Protein AF-A0A9D5AHK4-F1 (afdb_monomer_lite)

Structure (mmCIF, N/CA/C/O backbone):
data_AF-A0A9D5AHK4-F1
#
_entry.id   AF-A0A9D5AHK4-F1
#
loop_
_atom_site.group_PDB
_atom_site.id
_atom_site.type_symbol
_atom_site.label_atom_id
_atom_site.label_alt_id
_atom_site.label_comp_id
_atom_site.label_asym_id
_atom_site.label_entity_id
_atom_site.label_seq_id
_atom_site.pdbx_PDB_ins_code
_atom_site.Cartn_x
_atom_site.Cartn_y
_atom_site.Cartn_z
_atom_site.occupancy
_atom_site.B_iso_or_equiv
_atom_site.auth_seq_id
_atom_site.auth_comp_id
_atom_site.auth_asym_id
_atom_site.auth_atom_id
_atom_site.pdbx_PDB_model_num
ATOM 1 N N . GLY A 1 1 ? -2.477 -3.017 -0.664 1.00 80.19 1 GLY A N 1
ATOM 2 C CA . GLY A 1 1 ? -2.316 -1.570 -0.852 1.00 80.19 1 GLY A CA 1
ATOM 3 C C . GLY A 1 1 ? -3.645 -0.991 -1.276 1.00 80.19 1 GLY A C 1
ATOM 4 O O . GLY A 1 1 ? -4.283 -1.568 -2.144 1.00 80.19 1 GLY A O 1
ATOM 5 N N . VAL A 1 2 ? -4.085 0.101 -0.659 1.00 90.06 2 VAL A N 1
ATOM 6 C CA . VAL A 1 2 ? -5.355 0.770 -0.997 1.00 90.06 2 VAL A CA 1
ATOM 7 C C . VAL A 1 2 ? -5.086 2.260 -1.175 1.00 90.06 2 VAL A C 1
ATOM 9 O O . VAL A 1 2 ? -4.463 2.866 -0.310 1.00 90.06 2 VAL A O 1
ATOM 12 N N . ALA A 1 3 ? -5.505 2.840 -2.300 1.00 91.06 3 ALA A N 1
ATOM 13 C CA . ALA A 1 3 ? -5.308 4.263 -2.615 1.00 91.06 3 ALA A CA 1
ATOM 14 C C . ALA A 1 3 ? -6.589 4.973 -3.096 1.00 91.06 3 ALA A C 1
ATOM 16 O O . ALA A 1 3 ? -6.624 6.200 -3.155 1.00 91.06 3 ALA A O 1
ATOM 17 N N . ASP A 1 4 ? -7.623 4.204 -3.435 1.00 94.75 4 ASP A N 1
ATOM 18 C CA . ASP A 1 4 ? -8.949 4.655 -3.843 1.00 94.75 4 ASP A CA 1
ATOM 19 C C . ASP A 1 4 ? -9.981 3.555 -3.527 1.00 94.75 4 ASP A C 1
ATOM 21 O O . ASP A 1 4 ? -9.634 2.507 -2.968 1.00 94.75 4 ASP A O 1
ATOM 25 N N . ASP A 1 5 ? -11.242 3.802 -3.873 1.00 97.00 5 ASP A N 1
ATOM 26 C CA . ASP A 1 5 ? -12.398 2.966 -3.563 1.00 97.00 5 ASP A CA 1
ATOM 27 C C . ASP A 1 5 ? -12.838 2.009 -4.688 1.00 97.00 5 ASP A C 1
ATOM 29 O O . ASP A 1 5 ? -13.887 1.371 -4.586 1.00 97.00 5 ASP A O 1
ATOM 33 N N . ASN A 1 6 ? -12.038 1.860 -5.749 1.00 97.19 6 ASN A N 1
ATOM 34 C CA . ASN A 1 6 ? -12.394 1.061 -6.931 1.00 97.19 6 ASN A CA 1
ATOM 35 C C . ASN A 1 6 ? -11.738 -0.328 -6.943 1.00 97.19 6 ASN A C 1
ATOM 37 O O . ASN A 1 6 ? -12.159 -1.215 -7.687 1.00 97.19 6 ASN A O 1
ATOM 41 N N . GLY A 1 7 ? -10.677 -0.521 -6.156 1.00 96.75 7 GLY A N 1
ATOM 42 C CA . GLY A 1 7 ? -9.887 -1.752 -6.143 1.00 96.75 7 GLY A CA 1
ATOM 43 C C . GLY A 1 7 ? -10.414 -2.848 -5.210 1.00 96.75 7 GLY A C 1
ATOM 44 O O . GLY A 1 7 ? -11.163 -2.602 -4.265 1.00 96.75 7 GLY A O 1
ATOM 45 N N . TYR A 1 8 ? -9.925 -4.077 -5.408 1.00 98.12 8 TYR A N 1
ATOM 46 C CA . TYR A 1 8 ? -10.258 -5.219 -4.543 1.00 98.12 8 TYR A CA 1
ATOM 47 C C . TYR A 1 8 ? -9.893 -4.995 -3.073 1.00 98.12 8 TYR A C 1
ATOM 49 O O . TYR A 1 8 ? -10.635 -5.422 -2.194 1.00 98.12 8 TYR A O 1
ATOM 57 N N . GLY A 1 9 ? -8.793 -4.292 -2.792 1.00 98.31 9 GLY A N 1
ATOM 58 C CA . GLY A 1 9 ? -8.397 -3.977 -1.420 1.00 98.31 9 GLY A CA 1
ATOM 59 C C . GLY A 1 9 ? -9.466 -3.188 -0.657 1.00 98.31 9 GLY A C 1
ATOM 60 O O . GLY A 1 9 ? -9.693 -3.467 0.517 1.00 98.31 9 GLY A O 1
ATOM 61 N N . TRP A 1 10 ? -10.185 -2.280 -1.328 1.00 98.44 10 TRP A N 1
ATOM 62 C CA . TRP A 1 10 ? -11.313 -1.558 -0.736 1.00 98.44 10 TRP A CA 1
ATOM 63 C C . 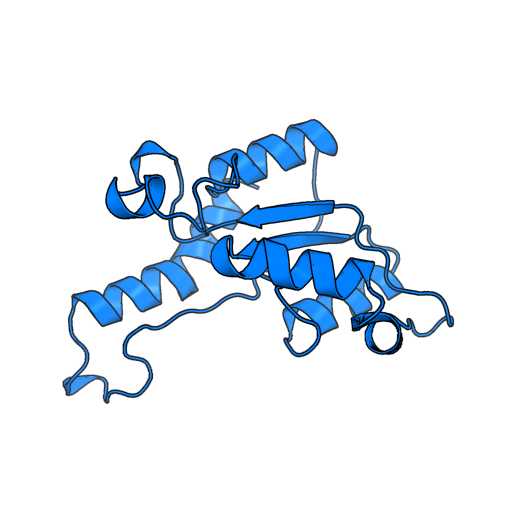TRP A 1 10 ? -12.504 -2.486 -0.467 1.00 98.44 10 TRP A C 1
ATOM 65 O O . TRP A 1 10 ? -13.057 -2.496 0.632 1.00 98.44 10 TRP A O 1
ATOM 75 N N . ALA A 1 11 ? -12.867 -3.328 -1.438 1.00 98.44 11 ALA A N 1
ATOM 76 C CA . ALA A 1 11 ? -13.955 -4.295 -1.283 1.00 98.44 11 ALA A CA 1
ATOM 77 C C . ALA A 1 11 ? -13.701 -5.300 -0.139 1.00 98.44 11 ALA A C 1
ATOM 79 O O . ALA A 1 11 ? -14.616 -5.625 0.624 1.00 98.44 11 ALA A O 1
ATOM 80 N N . ILE A 1 12 ? -12.454 -5.761 0.014 1.00 98.69 12 ILE A N 1
ATOM 81 C CA . ILE A 1 12 ? -12.039 -6.632 1.121 1.00 98.69 12 ILE A CA 1
ATOM 82 C C . ILE A 1 12 ? -12.133 -5.878 2.450 1.00 98.69 12 ILE A C 1
ATOM 84 O O . ILE A 1 12 ? -12.736 -6.400 3.384 1.00 98.69 12 ILE A O 1
ATOM 88 N N . ALA A 1 13 ? -11.621 -4.643 2.527 1.00 98.56 13 ALA A N 1
ATOM 89 C CA . ALA A 1 13 ? -11.703 -3.818 3.735 1.00 98.56 13 ALA A CA 1
ATOM 90 C C . ALA A 1 13 ? -13.154 -3.624 4.203 1.00 98.56 13 ALA A C 1
ATOM 92 O O . ALA A 1 13 ? -13.451 -3.828 5.377 1.00 98.56 13 ALA A O 1
ATOM 93 N N . LYS A 1 14 ? -14.084 -3.337 3.281 1.00 98.38 14 LYS A N 1
ATOM 94 C CA . LYS A 1 14 ? -15.521 -3.268 3.598 1.00 98.38 14 LYS A CA 1
ATOM 95 C C . LYS A 1 14 ? -16.072 -4.576 4.152 1.00 98.38 14 LYS A C 1
ATOM 97 O O . LYS A 1 14 ? -16.858 -4.556 5.091 1.00 98.38 14 LYS A O 1
ATOM 102 N N . SER A 1 15 ? -15.693 -5.702 3.552 1.00 98.62 15 SER A N 1
ATOM 103 C CA . SER A 1 15 ? -16.192 -7.018 3.963 1.00 98.62 15 SER A CA 1
ATOM 104 C C . SER A 1 15 ? -15.686 -7.395 5.357 1.00 98.62 15 SER A C 1
ATOM 106 O O . SER A 1 15 ? -16.452 -7.910 6.165 1.00 98.62 15 SER A O 1
ATOM 108 N N . LEU A 1 16 ? -14.421 -7.089 5.657 1.00 98.75 16 LEU A N 1
ATOM 109 C CA . LEU A 1 16 ? -13.829 -7.294 6.979 1.00 98.75 16 LEU A CA 1
ATOM 110 C C . LEU A 1 16 ? -14.451 -6.363 8.028 1.00 98.75 16 LEU A C 1
ATOM 112 O O . LEU A 1 16 ? -14.819 -6.829 9.102 1.00 98.75 16 LEU A O 1
ATOM 116 N N . ALA A 1 17 ? -14.661 -5.086 7.699 1.00 98.56 17 ALA A N 1
ATOM 117 C CA . ALA A 1 17 ? -15.330 -4.140 8.593 1.00 98.56 17 ALA A CA 1
ATOM 118 C C . ALA A 1 17 ? -16.776 -4.555 8.895 1.00 98.56 17 ALA A C 1
ATOM 120 O O . ALA A 1 17 ? -17.198 -4.538 10.045 1.00 98.56 17 ALA A O 1
ATOM 121 N N . ALA A 1 18 ? -17.521 -5.013 7.883 1.00 98.44 18 ALA A N 1
ATOM 122 C CA . ALA A 1 18 ? -18.868 -5.553 8.070 1.00 98.44 18 ALA A CA 1
ATOM 123 C C . ALA A 1 18 ? -18.888 -6.825 8.941 1.00 98.44 18 ALA A C 1
ATOM 125 O O . ALA A 1 18 ? -19.906 -7.129 9.559 1.00 98.44 18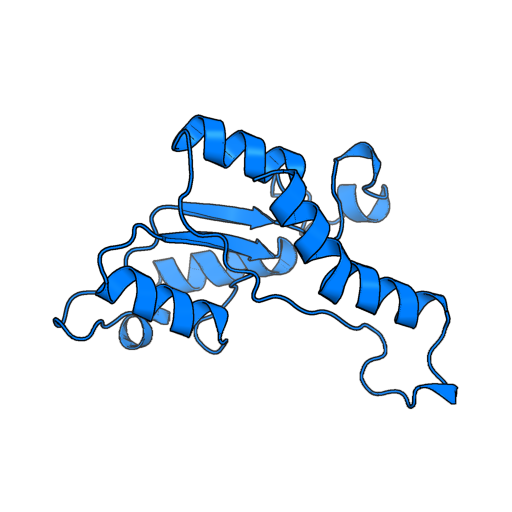 ALA A O 1
ATOM 126 N N . ALA A 1 19 ? -17.774 -7.561 9.005 1.00 98.56 19 ALA A N 1
ATOM 127 C CA . ALA A 1 19 ? -17.581 -8.690 9.913 1.00 98.56 19 ALA A CA 1
ATOM 128 C C . ALA A 1 19 ? -17.071 -8.272 11.311 1.00 98.56 19 ALA A C 1
ATOM 130 O O . ALA A 1 19 ? -16.844 -9.138 12.155 1.00 98.56 19 ALA A O 1
ATOM 131 N N . GLY A 1 20 ? -16.911 -6.970 11.567 1.00 98.19 20 GLY A N 1
ATOM 132 C CA . GLY A 1 20 ? -16.492 -6.410 12.853 1.00 98.19 20 GLY A CA 1
ATOM 133 C C . GLY A 1 20 ? -14.981 -6.249 13.032 1.00 98.19 20 GLY A C 1
ATOM 134 O O . GLY A 1 20 ? -14.541 -6.003 14.151 1.00 98.19 20 GLY A O 1
ATOM 135 N N . ALA A 1 21 ? -14.181 -6.397 11.971 1.00 98.69 21 ALA A N 1
ATOM 136 C CA . ALA A 1 21 ? -12.738 -6.184 12.051 1.00 98.69 21 ALA A CA 1
ATOM 137 C C . ALA A 1 21 ? -12.379 -4.691 12.073 1.00 98.69 21 ALA A C 1
ATOM 139 O O . ALA A 1 21 ? -12.951 -3.887 11.334 1.00 98.69 21 ALA A O 1
ATOM 140 N N . GLU A 1 22 ? -11.366 -4.348 12.865 1.00 98.62 22 GLU A N 1
ATOM 141 C CA . GLU A 1 22 ? -10.705 -3.048 12.810 1.00 98.62 22 GLU A CA 1
ATOM 142 C C . GLU A 1 22 ? -9.819 -2.944 11.554 1.00 98.62 22 GLU A C 1
ATOM 144 O O . GLU A 1 22 ? -9.138 -3.903 11.185 1.00 98.62 22 GLU A O 1
ATOM 149 N N . ILE A 1 23 ? -9.835 -1.792 10.868 1.00 98.62 23 ILE A N 1
ATOM 150 C CA . ILE A 1 23 ? -9.209 -1.643 9.545 1.00 98.62 23 ILE A CA 1
ATOM 151 C C . ILE A 1 23 ? -8.012 -0.690 9.582 1.00 98.62 23 ILE A C 1
ATOM 153 O O . ILE A 1 23 ? -8.155 0.524 9.738 1.00 98.62 23 ILE A O 1
ATOM 157 N N . LEU A 1 24 ? -6.832 -1.250 9.306 1.00 98.69 24 LEU A N 1
ATOM 158 C CA . LEU A 1 24 ? -5.599 -0.520 9.012 1.00 98.69 24 LEU A CA 1
ATOM 159 C C . LEU A 1 24 ? -5.297 -0.612 7.513 1.00 98.69 24 LEU A C 1
ATOM 161 O O . LEU A 1 24 ? -5.359 -1.694 6.927 1.00 98.69 24 LEU A O 1
ATOM 165 N N . LEU A 1 25 ? -4.947 0.507 6.877 1.00 98.38 25 LEU A N 1
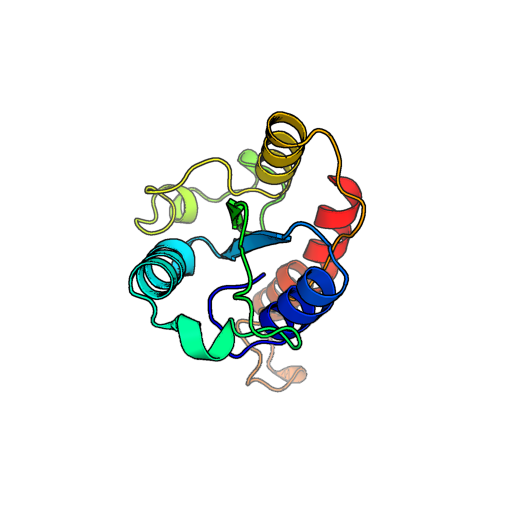ATOM 166 C CA . LEU A 1 25 ? -4.611 0.535 5.450 1.00 98.38 25 LEU A CA 1
ATOM 167 C C . LEU A 1 25 ? -3.146 0.899 5.223 1.00 98.38 25 LEU A C 1
ATOM 169 O O . LEU A 1 25 ? -2.669 1.907 5.728 1.00 98.38 25 LEU A O 1
ATOM 173 N N . GLY A 1 26 ? -2.457 0.127 4.382 1.00 98.38 26 GLY A N 1
ATOM 174 C CA . GLY A 1 26 ? -1.201 0.546 3.755 1.00 98.38 26 GLY A CA 1
ATOM 175 C C . GLY A 1 26 ? -1.473 1.208 2.402 1.00 98.38 26 GLY A C 1
ATOM 176 O O . GLY A 1 26 ? -1.993 0.555 1.485 1.00 98.38 26 GLY A O 1
ATOM 177 N N . THR A 1 27 ? -1.108 2.480 2.255 1.00 98.44 27 THR A N 1
ATOM 178 C CA . THR A 1 27 ? -1.316 3.271 1.032 1.00 98.44 27 THR A CA 1
ATOM 179 C C . THR A 1 27 ? 0.015 3.635 0.390 1.00 98.44 27 THR A C 1
ATOM 181 O O . THR A 1 27 ? 0.929 4.112 1.059 1.00 98.44 27 THR A O 1
ATOM 184 N N . TRP A 1 28 ? 0.115 3.448 -0.931 1.00 98.06 28 TRP A N 1
ATOM 185 C CA . TRP A 1 28 ? 1.331 3.776 -1.672 1.00 98.06 28 TRP A CA 1
ATOM 186 C C . TRP A 1 28 ? 1.702 5.251 -1.512 1.00 98.06 28 TRP A C 1
ATOM 188 O O . TRP A 1 28 ? 0.859 6.116 -1.756 1.00 98.06 28 TRP A O 1
ATOM 198 N N . VAL A 1 29 ? 2.949 5.542 -1.129 1.00 97.44 29 VAL A N 1
ATOM 199 C CA . VAL A 1 29 ? 3.395 6.895 -0.737 1.00 97.44 29 VAL A CA 1
ATOM 200 C C . VAL A 1 29 ? 3.025 7.974 -1.776 1.00 97.44 29 VAL A C 1
ATOM 202 O O . VAL A 1 29 ? 2.377 8.957 -1.412 1.00 97.44 29 VAL A O 1
ATOM 205 N N . PRO A 1 30 ? 3.279 7.792 -3.090 1.00 96.25 30 PRO A N 1
ATOM 206 C CA . PRO A 1 30 ? 2.824 8.720 -4.130 1.00 96.25 30 PRO A CA 1
ATOM 207 C C . PRO A 1 30 ? 1.318 8.991 -4.215 1.00 96.25 30 PRO A C 1
ATOM 209 O O . PRO A 1 30 ? 0.935 10.016 -4.782 1.00 96.25 30 PRO A O 1
ATOM 212 N N . ALA A 1 31 ? 0.478 8.093 -3.702 1.00 96.38 31 ALA A N 1
ATOM 213 C CA . ALA A 1 31 ? -0.978 8.203 -3.716 1.00 96.38 31 ALA A CA 1
ATOM 214 C C . ALA A 1 31 ? -1.579 8.579 -2.346 1.00 96.38 31 ALA A C 1
ATOM 216 O O . ALA A 1 31 ? -2.785 8.808 -2.255 1.00 96.38 31 ALA A O 1
ATOM 217 N N . LEU A 1 32 ? -0.762 8.699 -1.295 1.00 96.38 32 LEU A N 1
ATOM 218 C CA . LEU A 1 32 ? -1.225 8.956 0.071 1.00 96.38 32 LEU A CA 1
ATOM 219 C C . LEU A 1 32 ? -2.048 10.245 0.175 1.00 96.38 32 LEU A C 1
ATOM 221 O O . LEU A 1 32 ? -3.223 10.212 0.529 1.00 96.38 32 LEU A O 1
ATOM 225 N N . ASN A 1 33 ? -1.465 11.375 -0.234 1.00 94.69 33 ASN A N 1
ATOM 226 C CA . ASN A 1 33 ? -2.099 12.689 -0.087 1.00 94.69 33 ASN A CA 1
ATOM 227 C C . ASN A 1 33 ? -3.445 12.794 -0.821 1.00 94.69 33 ASN A C 1
ATOM 229 O O . ASN A 1 33 ? -4.371 13.450 -0.341 1.00 94.69 33 ASN A O 1
ATOM 233 N N . ILE A 1 34 ? -3.560 12.185 -2.007 1.00 94.88 34 ILE A N 1
ATOM 234 C CA . ILE A 1 34 ? -4.806 12.214 -2.785 1.00 94.88 34 ILE A CA 1
ATOM 235 C C . ILE A 1 34 ? -5.858 11.284 -2.171 1.00 94.88 34 ILE A C 1
ATOM 237 O O . ILE A 1 34 ? -7.028 11.670 -2.123 1.00 94.88 34 ILE A O 1
ATOM 241 N N . SER A 1 35 ? -5.442 10.123 -1.656 1.00 94.88 35 SER A N 1
ATOM 242 C CA . SER A 1 35 ? -6.300 9.170 -0.947 1.00 94.88 35 SER A CA 1
ATOM 243 C C . SER A 1 35 ? -6.887 9.803 0.319 1.00 94.88 35 SER A C 1
ATOM 245 O O . SER A 1 35 ? -8.104 9.958 0.428 1.00 94.88 35 SER A O 1
ATOM 247 N N . GLU A 1 36 ? -6.036 10.307 1.220 1.00 94.88 36 GLU A N 1
ATOM 248 C CA . GLU A 1 36 ? -6.462 10.930 2.482 1.00 94.88 36 GLU A CA 1
ATOM 249 C C . GLU A 1 36 ? -7.328 12.173 2.257 1.00 94.88 36 GLU A C 1
ATOM 251 O O . GLU A 1 36 ? -8.343 12.374 2.925 1.00 94.88 36 GLU A O 1
ATOM 256 N N . SER A 1 37 ? -6.964 13.014 1.284 1.00 96.19 37 SER A N 1
ATOM 257 C CA . SER A 1 37 ? -7.760 14.190 0.925 1.00 96.19 37 SER A CA 1
ATOM 258 C C . SER A 1 37 ? -9.140 13.803 0.392 1.00 96.19 37 SER A C 1
ATOM 260 O O . SER A 1 37 ? -10.126 14.469 0.705 1.00 96.19 37 SER A O 1
ATOM 262 N N . SER A 1 38 ? -9.231 12.732 -0.400 1.00 96.12 38 SER A N 1
ATOM 263 C CA . SER A 1 38 ? -10.503 12.241 -0.940 1.00 96.12 38 SER A CA 1
ATOM 264 C C . SER A 1 38 ? -11.384 11.650 0.159 1.00 96.12 38 SER A C 1
ATOM 266 O O . SER A 1 38 ? -12.562 12.003 0.223 1.00 96.12 38 SER A O 1
ATOM 268 N N . LEU A 1 39 ? -10.799 10.872 1.075 1.00 94.50 39 LEU A N 1
ATOM 269 C CA . LEU A 1 39 ? -11.484 10.338 2.250 1.00 94.50 39 LEU A CA 1
ATOM 270 C C . LEU A 1 39 ? -12.013 11.463 3.151 1.00 94.50 39 LEU A C 1
ATOM 272 O O . LEU A 1 39 ? -13.205 11.518 3.435 1.00 94.50 39 LEU A O 1
ATOM 276 N N . ARG A 1 40 ? -11.161 12.429 3.524 1.00 95.94 40 ARG A N 1
ATOM 277 C CA . ARG A 1 40 ? -11.541 13.565 4.387 1.00 95.94 40 ARG A CA 1
ATOM 278 C C . ARG A 1 40 ? -12.630 14.445 3.774 1.00 95.94 40 ARG A C 1
ATOM 280 O O . ARG A 1 40 ? -13.415 15.051 4.493 1.00 95.94 40 ARG A O 1
ATOM 287 N N . ARG A 1 41 ? -12.652 14.569 2.446 1.00 96.81 41 ARG A N 1
ATOM 288 C CA . ARG A 1 41 ? -13.657 15.357 1.715 1.00 96.81 41 ARG A CA 1
ATOM 289 C C . ARG A 1 41 ? -14.963 14.597 1.465 1.00 96.81 41 ARG A C 1
ATOM 291 O O . ARG A 1 41 ? -15.808 15.133 0.754 1.00 96.81 41 ARG A O 1
ATOM 298 N N . GLY A 1 42 ? -15.097 13.374 1.976 1.00 96.19 42 GLY A N 1
ATOM 299 C CA . GLY A 1 42 ? -16.293 12.552 1.806 1.00 96.19 42 GLY A CA 1
ATOM 300 C C . GLY A 1 42 ? -16.482 12.006 0.390 1.00 96.19 42 GLY A C 1
ATOM 301 O O . GLY A 1 42 ? -17.564 11.546 0.044 1.00 96.19 42 GLY A O 1
ATOM 302 N N . LYS A 1 43 ? -15.444 12.027 -0.464 1.00 97.19 43 LYS A N 1
ATOM 303 C CA . LYS A 1 43 ? -15.562 11.494 -1.836 1.00 97.19 43 LYS A CA 1
ATOM 304 C C . LYS A 1 43 ? -15.844 9.993 -1.869 1.00 97.19 43 LYS A C 1
ATOM 306 O O . LYS A 1 43 ? -16.341 9.508 -2.875 1.00 97.19 43 LYS A O 1
ATOM 311 N N . PHE A 1 44 ? -15.502 9.292 -0.793 1.00 97.00 44 PHE A N 1
ATOM 312 C CA . PHE A 1 44 ? -15.712 7.857 -0.641 1.00 97.00 44 PHE A CA 1
ATOM 313 C C . PHE A 1 44 ? -16.942 7.534 0.221 1.00 97.00 44 PHE A C 1
ATOM 315 O O . PHE A 1 44 ? -17.165 6.377 0.538 1.00 97.00 44 PHE A O 1
ATOM 322 N N . ASP A 1 45 ? -17.751 8.509 0.648 1.00 97.12 45 ASP A N 1
ATOM 323 C CA . ASP A 1 45 ? -18.819 8.240 1.627 1.00 97.12 45 ASP A CA 1
ATOM 324 C C . ASP A 1 45 ? -19.875 7.261 1.102 1.00 97.12 45 ASP A C 1
ATOM 326 O O . ASP A 1 45 ? -20.261 6.338 1.818 1.00 97.12 45 ASP A O 1
ATOM 330 N N . GLU A 1 46 ? -20.266 7.377 -0.169 1.00 97.69 46 GLU A N 1
ATOM 331 C CA . GLU A 1 46 ? -21.174 6.414 -0.804 1.00 97.69 46 GLU A CA 1
ATOM 332 C C . GLU A 1 46 ? -20.557 5.010 -0.861 1.00 97.69 46 GLU A C 1
ATOM 334 O O . GLU A 1 46 ? -21.212 4.011 -0.556 1.00 97.69 46 GLU A O 1
ATOM 339 N N . SER A 1 47 ? -19.267 4.918 -1.193 1.00 97.44 47 SER A N 1
ATOM 340 C CA . SER A 1 47 ? -18.563 3.640 -1.264 1.00 97.44 47 SER A CA 1
ATOM 341 C C . SER A 1 47 ? -18.214 3.076 0.115 1.00 97.44 47 SER A C 1
ATOM 343 O O . SER A 1 47 ? -17.961 1.875 0.206 1.00 97.44 47 SER A O 1
ATOM 345 N N . ARG A 1 48 ? -18.283 3.864 1.197 1.00 97.88 48 ARG A N 1
ATOM 346 C CA . ARG A 1 48 ? -18.075 3.426 2.590 1.00 97.88 48 ARG A CA 1
ATOM 347 C C . ARG A 1 48 ? -19.291 2.746 3.213 1.00 97.88 48 ARG A C 1
ATOM 349 O O . ARG A 1 48 ? -19.103 2.042 4.197 1.00 97.88 48 ARG A O 1
ATOM 356 N N . VAL A 1 49 ? -20.498 2.901 2.665 1.00 98.38 49 VAL A N 1
ATOM 357 C CA . VAL A 1 49 ? -21.722 2.327 3.260 1.00 98.38 49 VAL A CA 1
ATOM 358 C C . VAL A 1 49 ? -21.607 0.804 3.414 1.00 98.38 49 VAL A C 1
ATOM 360 O O . VAL A 1 49 ? -21.354 0.087 2.437 1.00 98.38 49 VAL A O 1
ATOM 363 N N . LEU A 1 50 ? -21.773 0.317 4.643 1.00 98.38 50 LEU A N 1
ATOM 364 C CA . LEU A 1 50 ? -21.770 -1.095 5.026 1.00 98.38 50 LEU A CA 1
ATOM 365 C C . LEU A 1 50 ? -23.196 -1.684 4.996 1.00 98.38 50 LEU A C 1
ATOM 367 O O . LEU A 1 50 ? -24.172 -0.932 4.935 1.00 98.38 50 LEU A O 1
ATOM 371 N N . PRO A 1 51 ? -23.357 -3.024 5.028 1.00 98.06 51 PRO A N 1
ATOM 372 C CA . PRO A 1 51 ? -24.678 -3.661 4.973 1.00 98.06 51 PRO A CA 1
ATOM 373 C C . PRO A 1 51 ? -25.634 -3.276 6.112 1.00 98.06 51 PRO A C 1
ATOM 375 O O . PRO A 1 51 ? -26.847 -3.348 5.932 1.00 98.06 51 PRO A O 1
ATOM 378 N N . ASP A 1 52 ? -25.107 -2.868 7.266 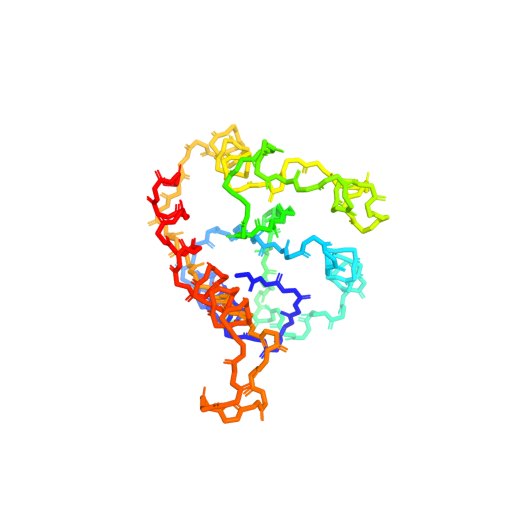1.00 96.94 52 ASP A N 1
ATOM 379 C CA . ASP A 1 52 ? -25.883 -2.403 8.422 1.00 96.94 52 ASP A CA 1
ATOM 380 C C . ASP A 1 52 ? -26.270 -0.911 8.343 1.00 96.94 52 ASP A C 1
ATOM 382 O O . ASP A 1 52 ? -26.943 -0.395 9.233 1.00 96.94 52 ASP A O 1
ATOM 386 N N . GLY A 1 53 ? -25.868 -0.217 7.272 1.00 97.38 53 GLY A N 1
ATOM 387 C CA . GLY A 1 53 ? -26.113 1.207 7.051 1.00 97.38 53 GLY A CA 1
ATOM 388 C C . GLY A 1 53 ? -25.082 2.143 7.690 1.00 97.38 53 GLY A C 1
ATOM 389 O O . GLY A 1 53 ? -25.157 3.351 7.464 1.00 97.38 53 GLY A O 1
ATOM 390 N N . SER A 1 54 ? -24.113 1.622 8.450 1.00 97.75 54 SER A N 1
ATOM 391 C CA . SER A 1 54 ? -22.986 2.407 8.960 1.00 97.75 54 SER A CA 1
ATOM 392 C C . SER A 1 54 ? -21.957 2.698 7.855 1.00 97.75 54 SER A C 1
ATOM 394 O O . SER A 1 54 ? -22.068 2.210 6.726 1.00 97.75 54 SER A O 1
ATOM 396 N N . LEU A 1 55 ? -20.954 3.528 8.151 1.00 98.00 55 LEU A N 1
ATOM 397 C CA . LEU A 1 55 ? -19.846 3.795 7.234 1.00 98.00 55 LEU A CA 1
ATOM 398 C C . LEU A 1 55 ? -18.609 3.014 7.667 1.00 98.00 55 LEU A C 1
ATOM 400 O O . LEU A 1 55 ? -18.265 3.020 8.844 1.00 98.00 55 LEU A O 1
ATOM 404 N N . LEU A 1 56 ? -17.888 2.448 6.696 1.00 97.81 56 LEU A N 1
ATOM 405 C CA . LEU A 1 56 ? -16.534 1.935 6.879 1.00 97.81 56 LEU A CA 1
ATOM 406 C C . LEU A 1 56 ? -15.680 2.995 7.587 1.00 97.81 56 LEU A C 1
ATOM 408 O O . LEU A 1 56 ? -15.475 4.102 7.067 1.00 97.81 56 LEU A O 1
ATOM 412 N N . GLU A 1 57 ? -15.177 2.638 8.761 1.00 97.31 57 GLU A N 1
ATOM 413 C CA . GLU A 1 57 ? -14.180 3.396 9.500 1.00 97.31 57 GLU A CA 1
ATOM 414 C C . GLU A 1 57 ? -12.792 2.833 9.188 1.00 97.31 57 GLU A C 1
ATOM 416 O O . GLU A 1 57 ? -12.567 1.625 9.219 1.00 97.31 57 GLU A O 1
ATOM 421 N N . ILE A 1 58 ? -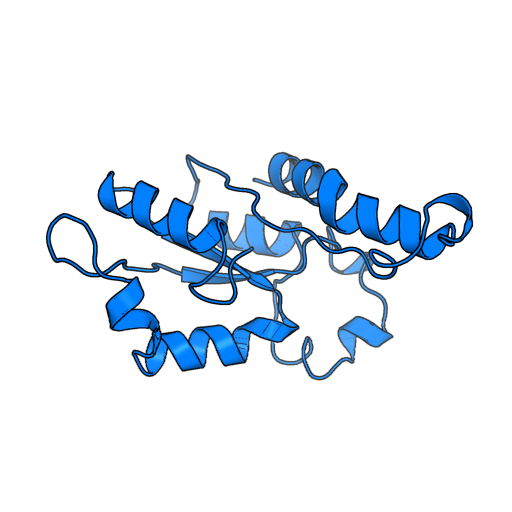11.872 3.724 8.826 1.00 97.81 58 ILE A N 1
ATOM 422 C CA . ILE A 1 58 ? -10.464 3.391 8.628 1.00 97.81 58 ILE A CA 1
ATOM 423 C C . ILE A 1 58 ? -9.742 3.937 9.850 1.00 97.81 58 ILE A C 1
ATOM 425 O O . ILE A 1 58 ? -9.601 5.155 9.969 1.00 97.81 58 ILE A O 1
ATOM 429 N N . THR A 1 59 ? -9.298 3.052 10.740 1.00 98.19 59 THR A N 1
ATOM 430 C CA . THR A 1 59 ? -8.659 3.442 12.002 1.00 98.19 59 THR A CA 1
ATOM 431 C C . THR A 1 59 ? -7.375 4.219 11.746 1.00 98.19 59 THR A C 1
ATOM 433 O O . THR A 1 59 ? -7.143 5.273 12.338 1.00 98.19 59 THR A O 1
ATOM 436 N N . LYS A 1 60 ? -6.519 3.709 10.852 1.00 98.12 60 LYS A N 1
ATOM 437 C CA . LYS A 1 60 ? -5.261 4.371 10.503 1.00 98.12 60 LYS A CA 1
ATOM 438 C C . LYS A 1 60 ? -4.820 4.032 9.087 1.00 98.12 60 LYS A C 1
ATOM 440 O O . LYS A 1 60 ? -4.966 2.901 8.619 1.00 98.12 60 LYS A O 1
ATOM 445 N N . VAL A 1 61 ? -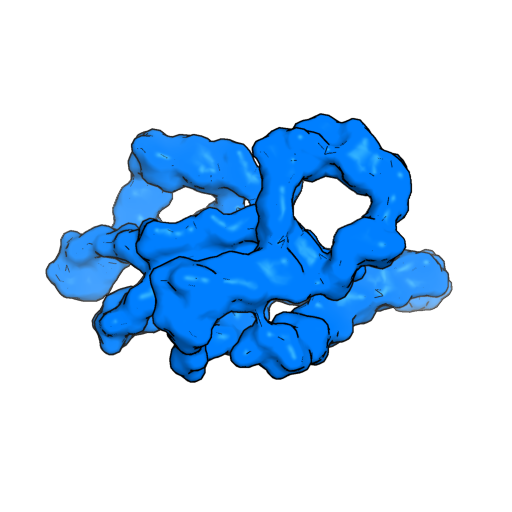4.256 5.032 8.418 1.00 98.06 61 VAL A N 1
ATOM 446 C CA . VAL A 1 61 ? -3.581 4.888 7.129 1.00 98.06 61 VAL A CA 1
ATOM 447 C C . VAL A 1 61 ? -2.081 5.016 7.368 1.00 98.06 61 VAL A C 1
ATOM 449 O O . VAL A 1 61 ? -1.628 5.979 7.984 1.00 98.06 61 VAL A O 1
ATOM 452 N N . TYR A 1 62 ? -1.316 4.048 6.876 1.00 98.44 62 TYR A N 1
ATOM 453 C CA . TYR A 1 62 ? 0.139 4.065 6.882 1.00 98.44 62 TYR A CA 1
ATOM 454 C C . TYR A 1 62 ? 0.665 4.335 5.470 1.00 98.44 62 TYR A C 1
ATOM 456 O O . TYR A 1 62 ? 0.219 3.681 4.516 1.00 98.44 62 TYR A O 1
ATOM 464 N N . PRO A 1 63 ? 1.628 5.259 5.305 1.00 98.12 63 PRO A N 1
ATOM 465 C CA . PRO A 1 63 ? 2.392 5.336 4.070 1.00 98.12 63 PRO A CA 1
ATOM 466 C C . PRO A 1 63 ? 3.182 4.034 3.905 1.00 98.12 63 PRO A C 1
ATOM 468 O O . PRO A 1 63 ? 3.811 3.573 4.847 1.00 98.12 63 PRO A O 1
ATOM 471 N N . LEU A 1 64 ? 3.146 3.424 2.724 1.00 98.56 64 LEU A N 1
ATOM 472 C CA . LEU A 1 64 ? 3.831 2.159 2.465 1.00 98.56 64 LEU A CA 1
ATOM 473 C C . LEU A 1 64 ? 4.393 2.135 1.048 1.00 98.56 64 LEU A C 1
ATOM 475 O O . LEU A 1 64 ? 3.674 2.397 0.087 1.00 98.56 64 LEU A O 1
ATOM 479 N N . ASP A 1 65 ? 5.644 1.733 0.888 1.00 98.12 65 ASP A N 1
ATOM 480 C CA . ASP A 1 65 ? 6.171 1.273 -0.389 1.00 98.12 65 ASP A CA 1
ATOM 481 C C . ASP A 1 65 ? 6.793 -0.115 -0.227 1.00 98.12 65 ASP A C 1
ATOM 483 O O . ASP A 1 65 ? 7.908 -0.277 0.260 1.00 98.12 65 ASP A O 1
ATOM 487 N N . ALA A 1 66 ? 6.035 -1.134 -0.634 1.00 98.44 66 ALA A N 1
ATOM 488 C CA . ALA A 1 66 ? 6.357 -2.536 -0.384 1.00 98.44 66 ALA A CA 1
ATOM 489 C C . ALA A 1 66 ? 7.469 -3.100 -1.290 1.00 98.44 66 ALA A C 1
ATOM 491 O O . ALA A 1 66 ? 7.684 -4.311 -1.297 1.00 98.44 66 ALA A O 1
ATOM 492 N N . VAL A 1 67 ? 8.137 -2.254 -2.086 1.00 98.31 67 VAL A N 1
ATOM 493 C CA . VAL A 1 67 ? 9.347 -2.637 -2.840 1.00 98.31 67 VAL A CA 1
ATOM 494 C C . VAL A 1 67 ? 10.638 -2.383 -2.057 1.00 98.31 67 VAL A C 1
ATOM 496 O O . VAL A 1 67 ? 11.704 -2.763 -2.538 1.00 98.31 67 VAL A O 1
ATOM 499 N N . PHE A 1 68 ? 10.550 -1.743 -0.886 1.00 98.44 68 PHE A N 1
ATOM 500 C CA . PHE A 1 68 ? 11.679 -1.469 -0.000 1.00 98.44 68 PHE A CA 1
ATOM 501 C C . PHE A 1 68 ? 11.416 -2.084 1.374 1.00 98.44 68 PHE A C 1
ATOM 503 O O . PHE A 1 68 ? 10.467 -1.698 2.064 1.00 98.44 68 PHE A O 1
ATOM 510 N N . ASP A 1 69 ? 12.260 -3.031 1.772 1.00 98.56 69 ASP A N 1
ATOM 511 C CA . ASP A 1 69 ? 12.129 -3.707 3.061 1.00 98.56 69 ASP A CA 1
ATOM 512 C C . ASP A 1 69 ? 12.560 -2.759 4.191 1.00 98.56 69 ASP A C 1
ATOM 514 O O . ASP A 1 69 ? 11.833 -2.599 5.175 1.00 98.56 69 ASP A O 1
ATOM 518 N N . ASN A 1 70 ? 13.677 -2.049 3.989 1.00 97.75 70 ASN A N 1
ATOM 519 C CA . ASN A 1 70 ? 14.294 -1.157 4.965 1.00 97.75 70 ASN A CA 1
ATOM 520 C C . ASN A 1 70 ? 14.868 0.109 4.293 1.00 97.75 70 ASN A C 1
ATOM 522 O O . ASN A 1 70 ? 15.091 0.171 3.084 1.00 97.75 70 ASN A O 1
ATOM 526 N N . LEU A 1 71 ? 15.121 1.163 5.079 1.00 95.19 71 LEU A N 1
ATOM 527 C CA . LEU A 1 71 ? 15.538 2.482 4.566 1.00 95.19 71 LEU A CA 1
ATOM 528 C C . LEU A 1 71 ? 16.899 2.472 3.834 1.00 95.19 71 LEU A C 1
ATOM 530 O O . LEU A 1 71 ? 17.201 3.360 3.026 1.00 95.19 71 LEU A O 1
ATOM 534 N N . GLU A 1 72 ? 17.738 1.481 4.124 1.00 96.81 72 GLU A N 1
ATOM 535 C CA . GLU A 1 72 ? 19.017 1.251 3.447 1.00 96.81 72 GLU A CA 1
ATOM 536 C C . GLU A 1 72 ? 18.857 0.760 2.001 1.00 96.81 72 GLU A C 1
ATOM 538 O O . GLU A 1 72 ? 19.702 1.086 1.169 1.00 96.81 72 GLU A O 1
ATOM 543 N N . ASP A 1 73 ? 17.743 0.096 1.673 1.00 95.94 73 ASP A N 1
ATOM 544 C CA . ASP A 1 73 ? 17.431 -0.359 0.310 1.00 95.94 73 ASP A CA 1
ATOM 545 C C . ASP A 1 73 ? 16.953 0.776 -0.595 1.00 95.94 73 ASP A C 1
ATOM 547 O O . ASP A 1 73 ? 16.859 0.619 -1.813 1.00 95.94 73 ASP A O 1
ATOM 551 N N . VAL A 1 74 ? 16.612 1.922 -0.003 1.00 96.56 74 VAL A N 1
ATOM 552 C CA . VAL A 1 74 ? 16.002 3.039 -0.712 1.00 96.56 74 VAL A CA 1
ATOM 553 C C . VAL A 1 74 ? 17.077 3.851 -1.451 1.00 96.56 74 VAL A C 1
ATOM 555 O O . VAL A 1 74 ? 17.932 4.474 -0.805 1.00 96.56 74 VAL A O 1
ATOM 558 N N . PRO A 1 75 ? 16.998 3.945 -2.792 1.00 95.94 75 PRO A N 1
ATOM 559 C CA . PRO A 1 75 ? 17.878 4.790 -3.590 1.00 95.94 75 PRO A CA 1
ATOM 560 C C . PRO A 1 75 ? 17.728 6.285 -3.272 1.00 95.94 75 PRO A C 1
ATOM 562 O O . PRO A 1 75 ? 16.645 6.765 -2.927 1.00 95.94 75 PRO A O 1
ATOM 565 N N . GLU A 1 76 ? 18.803 7.055 -3.440 1.00 94.00 76 GLU A N 1
ATOM 566 C CA . GLU A 1 76 ? 18.820 8.490 -3.110 1.00 94.00 76 GLU A CA 1
ATOM 567 C C . GLU A 1 76 ? 17.830 9.320 -3.949 1.00 94.00 76 GLU A C 1
ATOM 569 O O . GLU A 1 76 ? 17.240 10.289 -3.467 1.00 94.00 76 GLU A O 1
ATOM 574 N N . ASP A 1 77 ? 17.580 8.924 -5.198 1.00 94.00 77 ASP A N 1
ATOM 575 C CA . ASP A 1 77 ? 16.584 9.559 -6.067 1.00 94.00 77 ASP A CA 1
ATOM 576 C C . ASP A 1 77 ? 15.146 9.345 -5.572 1.00 94.00 77 ASP A C 1
ATOM 578 O O . ASP A 1 77 ? 14.285 10.197 -5.798 1.00 94.00 77 ASP A O 1
ATOM 582 N N . ILE A 1 78 ? 14.885 8.255 -4.842 1.00 94.81 78 ILE A N 1
ATOM 583 C CA . ILE A 1 78 ? 13.603 8.024 -4.169 1.00 94.81 78 ILE A CA 1
ATOM 584 C C . ILE A 1 78 ? 13.527 8.825 -2.867 1.00 94.81 78 ILE A C 1
ATOM 586 O O . ILE A 1 78 ? 12.524 9.502 -2.646 1.00 94.81 78 ILE A O 1
ATOM 590 N N . LYS A 1 79 ? 14.591 8.845 -2.048 1.00 90.00 79 LYS A N 1
ATOM 591 C CA . LYS A 1 79 ? 14.642 9.641 -0.799 1.00 90.00 79 LYS A CA 1
ATOM 592 C C . LYS A 1 79 ? 14.400 11.128 -1.049 1.00 90.00 79 LYS A C 1
ATOM 594 O O . LYS A 1 79 ? 13.635 11.772 -0.336 1.00 90.00 79 LYS A O 1
ATOM 599 N N . SER A 1 80 ? 15.024 11.664 -2.095 1.00 90.94 80 SER A N 1
ATOM 600 C CA . SER A 1 80 ? 14.908 13.072 -2.490 1.00 90.94 80 SER A CA 1
ATOM 601 C C . SER A 1 80 ? 13.639 13.392 -3.296 1.00 90.94 80 SER A C 1
ATOM 603 O O . SER A 1 80 ? 13.351 14.562 -3.573 1.00 90.94 80 SER A O 1
ATOM 605 N N . ASN A 1 81 ? 12.838 12.385 -3.665 1.00 94.06 81 ASN A N 1
ATOM 606 C CA . ASN A 1 81 ? 11.601 12.593 -4.404 1.00 94.06 81 ASN A CA 1
ATOM 607 C C . ASN A 1 81 ? 10.574 13.334 -3.539 1.00 94.06 81 ASN A C 1
ATOM 609 O O . ASN A 1 81 ? 10.219 12.892 -2.449 1.00 94.06 81 ASN A O 1
ATOM 613 N N . LYS A 1 82 ? 10.003 14.425 -4.065 1.00 91.81 82 LYS A N 1
ATOM 614 C CA . LYS A 1 82 ? 9.011 15.253 -3.352 1.00 91.81 82 LYS A CA 1
ATOM 615 C C . LYS A 1 82 ? 7.807 14.473 -2.817 1.00 91.81 82 LYS A C 1
ATOM 617 O O . LYS A 1 82 ? 7.212 14.900 -1.834 1.00 91.81 82 LYS A O 1
ATOM 622 N N . ARG A 1 83 ? 7.421 13.372 -3.471 1.00 91.00 83 ARG A N 1
ATOM 623 C CA . ARG A 1 83 ? 6.304 12.528 -3.025 1.00 91.00 83 ARG A CA 1
ATOM 624 C C . ARG A 1 83 ? 6.653 11.712 -1.782 1.00 91.00 83 ARG A C 1
ATOM 626 O O . ARG A 1 83 ? 5.761 11.474 -0.985 1.00 91.00 83 ARG A O 1
ATOM 633 N N . TYR A 1 84 ? 7.919 11.330 -1.619 1.00 94.75 84 TYR A N 1
ATOM 634 C CA . TYR A 1 84 ? 8.408 10.552 -0.478 1.00 94.75 84 TYR A CA 1
ATOM 635 C C . TYR A 1 84 ? 8.922 11.450 0.647 1.00 94.75 84 TYR A C 1
ATOM 637 O O . TYR A 1 84 ? 8.703 11.145 1.809 1.00 94.75 84 TYR A O 1
ATOM 645 N N . ALA A 1 85 ? 9.519 12.600 0.321 1.00 87.69 85 ALA A N 1
ATOM 646 C CA . ALA A 1 85 ? 10.073 13.540 1.298 1.00 87.69 85 ALA A CA 1
ATOM 647 C C . ALA A 1 85 ? 9.037 14.111 2.291 1.00 87.69 85 ALA A C 1
ATOM 649 O O . ALA A 1 85 ? 9.411 14.607 3.349 1.00 87.69 85 ALA A O 1
ATOM 650 N N . GLY A 1 86 ? 7.743 14.074 1.946 1.00 88.00 86 GLY A N 1
ATOM 651 C CA . GLY A 1 86 ? 6.645 14.505 2.819 1.00 88.00 86 GLY A CA 1
ATOM 652 C C . GLY A 1 86 ? 6.136 13.431 3.786 1.00 88.00 86 GLY A C 1
ATOM 653 O O . GLY A 1 86 ? 5.238 13.717 4.574 1.00 88.00 86 GLY A O 1
ATOM 654 N N . SER A 1 87 ? 6.674 12.213 3.724 1.00 93.62 87 SER A N 1
ATOM 655 C CA . SER A 1 87 ? 6.263 11.077 4.549 1.00 93.62 87 SER A CA 1
ATOM 656 C C . SER A 1 87 ? 7.483 10.415 5.189 1.00 93.62 87 SER A C 1
ATOM 658 O O . SER A 1 87 ? 8.591 10.450 4.659 1.00 93.62 87 SER A O 1
ATOM 660 N N . SER A 1 88 ? 7.281 9.779 6.335 1.00 95.38 88 SER A N 1
ATOM 661 C CA . SER A 1 88 ? 8.292 8.980 7.032 1.00 95.38 88 SER A CA 1
ATOM 662 C C . SER A 1 88 ? 7.730 7.596 7.342 1.00 95.38 88 SER A C 1
ATOM 664 O O . SER A 1 88 ? 6.526 7.385 7.195 1.00 95.38 88 SER A O 1
ATOM 666 N N . LYS A 1 89 ? 8.601 6.666 7.752 1.00 97.69 89 LYS A N 1
ATOM 667 C CA . LYS A 1 89 ? 8.227 5.312 8.175 1.00 97.69 89 LYS A CA 1
ATOM 668 C C . LYS A 1 89 ? 7.374 4.563 7.144 1.00 97.69 89 LYS A C 1
ATOM 670 O O . LYS A 1 89 ? 6.245 4.179 7.430 1.00 97.69 89 LYS A O 1
ATOM 675 N N . TRP A 1 90 ? 7.894 4.414 5.928 1.00 97.94 90 TRP A N 1
ATOM 676 C CA . TRP A 1 90 ? 7.132 3.869 4.798 1.00 97.94 90 TRP A CA 1
ATOM 677 C C . TRP A 1 90 ? 7.750 2.627 4.156 1.00 97.94 90 TRP A C 1
ATOM 679 O O . TRP A 1 90 ? 7.152 2.056 3.244 1.00 97.94 90 TRP A O 1
ATOM 689 N N . THR A 1 91 ? 8.917 2.186 4.624 1.00 98.62 91 THR A N 1
ATOM 690 C CA . THR A 1 91 ? 9.443 0.855 4.283 1.00 98.62 91 THR A CA 1
ATOM 691 C C . THR A 1 91 ? 8.663 -0.235 5.024 1.00 98.62 91 THR A C 1
ATOM 693 O O . THR A 1 91 ? 7.985 0.047 6.016 1.00 98.62 91 THR A O 1
ATOM 696 N N . VAL A 1 92 ? 8.724 -1.485 4.552 1.00 98.75 92 VAL A N 1
ATOM 697 C CA . VAL A 1 92 ? 7.946 -2.590 5.148 1.00 98.75 92 VAL A CA 1
ATOM 698 C C . VAL A 1 92 ? 8.256 -2.758 6.638 1.00 98.75 92 VAL A C 1
ATOM 700 O O . VAL A 1 92 ? 7.327 -2.856 7.442 1.00 98.75 92 VAL A O 1
ATOM 703 N N . GLN A 1 93 ? 9.539 -2.734 7.011 1.00 98.75 93 GLN A N 1
ATOM 704 C CA . GLN A 1 93 ? 9.966 -2.852 8.403 1.00 98.75 93 GLN A CA 1
ATOM 705 C C . GLN A 1 93 ? 9.411 -1.711 9.267 1.00 98.75 93 GLN A C 1
ATOM 707 O O . GLN A 1 93 ? 8.822 -1.967 10.314 1.00 98.75 93 GLN A O 1
ATOM 712 N N . GLU A 1 94 ? 9.555 -0.457 8.830 1.00 98.69 94 GLU A N 1
ATOM 713 C CA . GLU A 1 94 ? 9.121 0.702 9.620 1.00 98.69 94 GLU A CA 1
ATOM 714 C C . GLU A 1 94 ? 7.600 0.733 9.827 1.00 98.69 94 GLU A C 1
ATOM 716 O O . GLU A 1 94 ? 7.122 1.146 10.888 1.00 98.69 94 GLU A O 1
ATOM 721 N N . VAL A 1 95 ? 6.822 0.299 8.828 1.00 98.75 95 VAL A N 1
ATOM 722 C CA . VAL A 1 95 ? 5.362 0.204 8.958 1.00 98.75 95 VAL A CA 1
ATOM 723 C C . VAL A 1 95 ? 4.984 -0.916 9.925 1.00 98.75 95 VAL A C 1
ATOM 725 O O . VAL A 1 95 ? 4.129 -0.695 10.779 1.00 98.75 95 VAL A O 1
ATOM 728 N N . ALA A 1 96 ? 5.634 -2.082 9.852 1.00 98.81 96 ALA A N 1
ATOM 729 C CA . ALA A 1 96 ? 5.395 -3.179 10.793 1.00 98.81 96 ALA A CA 1
ATOM 730 C C . ALA A 1 96 ? 5.713 -2.769 12.241 1.00 98.81 96 ALA A C 1
ATOM 732 O O . ALA A 1 96 ? 4.915 -3.000 13.151 1.00 98.81 96 ALA A O 1
ATOM 733 N N . GLU A 1 97 ? 6.838 -2.083 12.452 1.00 98.75 97 GLU A N 1
ATOM 734 C CA . GLU A 1 97 ? 7.215 -1.523 13.753 1.00 98.75 97 GLU A CA 1
ATOM 735 C C . GLU A 1 97 ? 6.202 -0.484 14.245 1.00 98.75 97 GLU A C 1
ATOM 737 O O . GLU A 1 97 ? 5.826 -0.509 15.415 1.00 98.75 97 GLU A O 1
ATOM 742 N N . SER A 1 98 ? 5.707 0.383 13.356 1.00 98.69 98 SER A N 1
ATOM 743 C CA . SER A 1 98 ? 4.694 1.385 13.709 1.00 98.69 98 SER A CA 1
ATOM 744 C C . SER A 1 98 ? 3.362 0.738 14.091 1.00 98.69 98 SER A C 1
ATOM 746 O O . SER A 1 98 ? 2.770 1.114 15.094 1.00 98.69 98 SER A O 1
ATOM 748 N N . VAL A 1 99 ? 2.905 -0.276 13.350 1.00 98.75 99 VAL A N 1
ATOM 749 C CA . VAL A 1 99 ? 1.680 -1.022 13.688 1.00 98.75 99 VAL A CA 1
ATOM 750 C C . VAL A 1 99 ? 1.827 -1.735 15.030 1.00 98.75 99 VAL A C 1
ATOM 752 O O . VAL A 1 99 ? 0.909 -1.702 15.846 1.00 98.75 99 VAL A O 1
ATOM 755 N N . LYS A 1 100 ? 2.993 -2.327 15.306 1.00 98.69 100 LYS A N 1
ATOM 756 C CA . LYS A 1 100 ? 3.287 -2.938 16.606 1.00 98.69 100 LYS A CA 1
ATOM 757 C C . LYS A 1 100 ? 3.299 -1.915 17.745 1.00 98.69 100 LYS A C 1
ATOM 759 O O . LYS A 1 100 ? 2.828 -2.225 18.833 1.00 98.69 100 LYS A O 1
ATOM 764 N N . GLU A 1 101 ? 3.837 -0.721 17.516 1.00 98.69 101 GLU A N 1
ATOM 765 C CA . GLU A 1 101 ? 3.834 0.373 18.495 1.00 98.69 101 GLU A CA 1
ATOM 766 C C . GLU A 1 101 ? 2.410 0.875 18.778 1.00 98.69 101 GLU A C 1
ATOM 768 O O . GLU A 1 101 ? 2.039 1.057 19.935 1.00 98.69 101 GLU A O 1
ATOM 773 N N . ASP A 1 102 ? 1.609 1.060 17.728 1.00 98.62 102 ASP A N 1
ATOM 774 C CA . ASP A 1 102 ? 0.266 1.633 17.816 1.00 98.62 102 ASP A CA 1
ATOM 775 C C . ASP A 1 102 ? -0.786 0.636 18.346 1.00 98.62 102 ASP A C 1
ATOM 777 O O . ASP A 1 102 ? -1.670 1.025 19.109 1.00 98.62 102 ASP A O 1
ATOM 781 N N . PHE A 1 103 ? -0.701 -0.640 17.946 1.00 98.56 103 PHE A N 1
ATOM 782 C CA . PHE A 1 103 ? -1.753 -1.651 18.154 1.00 98.56 103 PHE A CA 1
ATOM 783 C C . PHE A 1 103 ? -1.258 -2.968 18.775 1.00 98.56 103 PHE A C 1
ATOM 785 O O . PHE A 1 103 ? -2.060 -3.814 19.166 1.00 98.56 103 PHE A O 1
ATOM 792 N N . GLY A 1 104 ? 0.056 -3.175 18.890 1.00 98.56 104 GLY A N 1
ATOM 793 C CA . GLY A 1 104 ? 0.649 -4.402 19.433 1.00 98.56 104 GLY A CA 1
ATOM 794 C C . GLY A 1 104 ? 0.704 -5.560 18.433 1.00 98.56 104 GLY A C 1
ATOM 795 O O . GLY A 1 104 ? 1.792 -6.053 18.135 1.00 98.56 104 GLY A O 1
ATOM 796 N N . SER A 1 105 ? -0.444 -6.000 17.917 1.00 97.75 105 SER A N 1
ATOM 797 C CA . SER A 1 105 ? -0.557 -7.141 16.996 1.00 97.75 105 SER A CA 1
ATOM 798 C C . SER A 1 105 ? -1.674 -6.955 15.971 1.00 97.75 105 SER A C 1
ATOM 800 O O . SER A 1 105 ? -2.569 -6.138 16.162 1.00 97.75 105 SER A O 1
ATOM 802 N N . ILE A 1 106 ? -1.640 -7.758 14.905 1.00 98.62 106 ILE A N 1
ATOM 803 C CA . ILE A 1 106 ? -2.729 -7.893 13.932 1.00 98.62 106 ILE A CA 1
ATOM 804 C C . ILE A 1 106 ? -3.121 -9.365 13.784 1.00 98.62 106 ILE A C 1
ATOM 806 O O . ILE A 1 106 ? -2.286 -10.249 13.969 1.00 98.62 106 ILE A O 1
ATOM 810 N N . ASP A 1 107 ? -4.369 -9.621 13.396 1.00 98.75 107 ASP A N 1
ATOM 811 C CA . ASP A 1 107 ? -4.880 -10.983 13.177 1.00 98.75 107 ASP A CA 1
ATOM 812 C C . ASP A 1 107 ? -4.962 -11.368 11.692 1.00 98.75 107 ASP A C 1
ATOM 814 O O . ASP A 1 107 ? -4.946 -12.548 11.340 1.00 98.75 107 ASP A O 1
ATOM 818 N N . ILE A 1 108 ? -5.077 -10.378 10.799 1.00 98.75 108 ILE A N 1
ATOM 819 C CA . ILE A 1 108 ? -5.296 -10.584 9.363 1.00 98.75 108 ILE A CA 1
ATOM 820 C C . ILE A 1 108 ? -4.362 -9.674 8.567 1.00 98.75 108 ILE A C 1
ATOM 822 O O . ILE A 1 108 ? -4.393 -8.454 8.709 1.00 98.75 108 ILE A O 1
ATOM 826 N N . LEU A 1 109 ? -3.595 -10.270 7.652 1.00 98.69 109 LEU A N 1
ATOM 827 C CA . LEU A 1 109 ? -2.774 -9.555 6.677 1.00 98.69 109 LEU A CA 1
ATOM 828 C C . LEU A 1 109 ? -3.363 -9.718 5.268 1.00 98.69 109 LEU A C 1
ATOM 830 O O . LEU A 1 109 ? -3.393 -10.820 4.719 1.00 98.69 109 LEU A O 1
ATOM 834 N N . VAL A 1 110 ? -3.798 -8.612 4.655 1.00 98.69 110 VAL A N 1
ATOM 835 C CA . VAL A 1 110 ? -4.314 -8.592 3.274 1.00 98.69 110 VAL A CA 1
ATOM 836 C C . VAL A 1 110 ? -3.287 -7.983 2.323 1.00 98.69 110 VAL A C 1
ATOM 838 O O . VAL A 1 110 ? -2.987 -6.788 2.375 1.00 98.69 110 VAL A O 1
ATOM 841 N N . HIS A 1 111 ? -2.813 -8.782 1.367 1.00 98.62 111 HIS A N 1
ATOM 842 C CA . HIS A 1 111 ? -1.995 -8.302 0.254 1.00 98.62 111 HIS A CA 1
ATOM 843 C C . HIS A 1 111 ? -2.854 -8.091 -0.993 1.00 98.62 111 HIS A C 1
ATOM 845 O O . HIS A 1 111 ? -3.318 -9.029 -1.629 1.00 98.62 111 HIS A O 1
ATOM 851 N N . SER A 1 112 ? -3.093 -6.822 -1.315 1.00 98.25 112 SER A N 1
ATOM 852 C CA . SER A 1 112 ? -3.828 -6.398 -2.512 1.00 98.25 112 SER A CA 1
ATOM 853 C C . SER A 1 112 ? -3.039 -5.300 -3.215 1.00 98.25 112 SER A C 1
ATOM 855 O O . SER A 1 112 ? -3.432 -4.135 -3.189 1.00 98.25 112 SER A O 1
ATOM 857 N N . LEU A 1 113 ? -1.853 -5.621 -3.726 1.00 97.56 113 LEU A N 1
ATOM 858 C CA . LEU A 1 113 ? -1.038 -4.697 -4.517 1.00 97.56 113 LEU A CA 1
ATOM 859 C C . LEU A 1 113 ? -0.305 -5.444 -5.632 1.00 97.56 113 LEU A C 1
ATOM 861 O O . LEU A 1 113 ? 0.013 -6.621 -5.504 1.00 97.56 113 LEU A O 1
ATOM 865 N N . VAL A 1 114 ? -0.065 -4.747 -6.736 1.00 96.94 114 VAL A N 1
ATOM 866 C CA . VAL A 1 114 ? 0.635 -5.256 -7.917 1.00 96.94 114 VAL A CA 1
ATOM 867 C C . VAL A 1 114 ? 1.206 -4.056 -8.663 1.00 96.94 114 VAL A C 1
ATOM 869 O O . VAL A 1 114 ? 0.575 -2.999 -8.713 1.00 96.94 114 VAL A O 1
ATOM 872 N N . ASN A 1 115 ? 2.397 -4.194 -9.236 1.00 97.38 115 ASN A N 1
ATOM 873 C CA . ASN A 1 115 ? 2.956 -3.187 -10.130 1.00 97.38 115 ASN A CA 1
ATOM 874 C C . ASN A 1 115 ? 3.867 -3.856 -11.161 1.00 97.38 115 ASN A C 1
ATOM 876 O O . ASN A 1 115 ? 4.626 -4.761 -10.828 1.00 97.38 115 ASN A O 1
ATOM 880 N N . GLY A 1 116 ? 3.804 -3.400 -12.409 1.00 97.81 116 GLY A N 1
ATOM 881 C CA . GLY A 1 116 ? 4.559 -3.969 -13.521 1.00 97.81 116 GLY A CA 1
ATOM 882 C C . GLY A 1 116 ? 4.902 -2.887 -14.542 1.00 97.81 116 GLY A C 1
ATOM 883 O O . GLY A 1 116 ? 4.043 -2.540 -15.350 1.00 97.81 116 GLY A O 1
ATOM 884 N N . PRO A 1 117 ? 6.136 -2.351 -14.555 1.00 98.12 117 PRO A N 1
ATOM 885 C CA . PRO A 1 117 ? 6.478 -1.198 -15.396 1.00 98.12 117 PRO A CA 1
ATOM 886 C C . PRO A 1 117 ? 6.416 -1.485 -16.904 1.00 98.12 117 PRO A C 1
ATOM 888 O O . PRO A 1 117 ? 6.342 -0.558 -17.703 1.00 98.12 117 PRO A O 1
ATOM 891 N N . GLU A 1 118 ? 6.446 -2.759 -17.304 1.00 98.50 118 GLU A N 1
ATOM 892 C CA . GLU A 1 118 ? 6.406 -3.200 -18.703 1.00 98.50 118 GLU A CA 1
ATOM 893 C C . GLU A 1 118 ? 5.204 -4.121 -18.985 1.00 98.50 118 GLU A C 1
ATOM 895 O O . GLU A 1 118 ? 5.252 -4.930 -19.902 1.00 98.50 118 GLU A O 1
ATOM 900 N N . VAL A 1 119 ? 4.116 -4.004 -18.209 1.00 98.31 119 VAL A N 1
ATOM 901 C CA . VAL A 1 119 ? 2.943 -4.906 -18.278 1.00 98.31 119 VAL A CA 1
ATOM 902 C C . VAL A 1 119 ? 2.277 -4.980 -19.660 1.00 98.31 119 VAL A C 1
ATOM 904 O O . VAL A 1 119 ? 1.625 -5.967 -19.983 1.00 98.31 119 VAL A O 1
ATOM 907 N N . THR A 1 120 ? 2.440 -3.953 -20.495 1.00 98.38 120 THR A N 1
ATOM 908 C CA . THR A 1 120 ? 1.885 -3.912 -21.855 1.00 98.38 120 THR A CA 1
ATOM 909 C C . THR A 1 120 ? 2.768 -4.595 -22.899 1.00 98.38 120 THR A C 1
ATOM 911 O O . THR A 1 120 ? 2.326 -4.765 -24.035 1.00 98.38 120 THR A O 1
ATOM 914 N N . LYS A 1 121 ? 4.005 -4.978 -22.554 1.00 98.50 121 LYS A N 1
ATOM 915 C CA . LYS A 1 121 ? 4.917 -5.650 -23.481 1.00 98.50 121 LYS A CA 1
ATOM 916 C C . LYS A 1 121 ? 4.694 -7.163 -23.479 1.00 98.50 121 LYS A C 1
ATOM 918 O O . LYS A 1 121 ? 4.482 -7.751 -22.418 1.00 98.50 121 LYS A O 1
ATOM 923 N N . PRO A 1 122 ? 4.836 -7.834 -24.634 1.00 98.62 122 PRO A N 1
ATOM 924 C CA . PRO A 1 122 ? 5.005 -9.280 -24.666 1.00 98.62 122 PRO A CA 1
ATOM 925 C C . PRO A 1 122 ? 6.213 -9.717 -23.823 1.00 98.62 122 PRO A C 1
ATOM 927 O O . PRO A 1 122 ? 7.222 -9.012 -23.741 1.00 98.62 122 PRO A O 1
ATOM 930 N N . LEU A 1 123 ? 6.158 -10.921 -23.244 1.00 98.62 123 LEU A N 1
ATOM 931 C CA . LEU A 1 123 ? 7.239 -11.436 -22.392 1.00 98.62 123 LEU A CA 1
ATOM 932 C C . LEU A 1 123 ? 8.599 -11.475 -23.114 1.00 98.62 123 LEU A C 1
ATOM 934 O O . LEU A 1 123 ? 9.620 -11.167 -22.508 1.00 98.62 123 LEU A O 1
ATOM 938 N N . LEU A 1 124 ? 8.607 -11.789 -24.415 1.00 98.62 124 LEU A N 1
ATOM 939 C CA . LEU A 1 124 ? 9.824 -11.825 -25.240 1.00 98.62 124 LEU A CA 1
ATOM 940 C C . LEU A 1 124 ? 10.490 -10.446 -25.419 1.00 98.62 124 LEU A C 1
ATOM 942 O O . LEU A 1 124 ? 11.665 -10.385 -25.767 1.00 98.62 124 LEU A O 1
ATOM 946 N N . GLU A 1 125 ? 9.764 -9.356 -25.162 1.00 98.56 125 GLU A N 1
ATOM 947 C CA . GLU A 1 125 ? 10.248 -7.970 -25.258 1.00 98.56 125 GLU A CA 1
ATOM 948 C C . GLU A 1 125 ? 10.438 -7.305 -23.885 1.00 98.56 125 GLU A C 1
ATOM 950 O O . GLU A 1 125 ? 10.873 -6.151 -23.792 1.00 98.56 125 GLU A O 1
ATOM 955 N N . THR A 1 126 ? 10.099 -8.012 -22.805 1.00 98.75 126 THR A N 1
ATOM 956 C CA . THR A 1 126 ? 10.236 -7.493 -21.446 1.00 98.75 126 THR A CA 1
ATOM 957 C C . THR A 1 126 ? 11.704 -7.491 -21.047 1.00 98.75 126 THR A C 1
ATOM 959 O O . THR A 1 126 ? 12.391 -8.513 -21.096 1.00 98.75 126 THR A O 1
ATOM 962 N N . SER A 1 127 ? 12.203 -6.334 -20.616 1.00 98.81 127 SER A N 1
ATOM 963 C CA . SER A 1 127 ? 13.577 -6.246 -20.135 1.00 98.81 127 SER A CA 1
ATOM 964 C C . SER A 1 127 ? 13.746 -7.023 -18.825 1.00 98.81 127 SER A C 1
ATOM 966 O O . SER A 1 127 ? 12.822 -7.137 -18.018 1.00 98.81 127 SER A O 1
ATOM 968 N N . ARG A 1 128 ? 14.968 -7.490 -18.539 1.00 98.69 128 ARG A N 1
ATOM 969 C CA . ARG A 1 128 ? 15.286 -8.100 -17.235 1.00 98.69 128 ARG A CA 1
ATOM 970 C C . ARG A 1 128 ? 14.912 -7.176 -16.067 1.00 98.69 128 ARG A C 1
ATOM 972 O O . ARG A 1 128 ? 14.406 -7.657 -15.058 1.00 98.69 128 ARG A O 1
ATOM 979 N N . LYS A 1 129 ? 15.143 -5.864 -16.210 1.00 98.50 129 LYS A N 1
ATOM 980 C CA . LYS A 1 129 ? 14.812 -4.862 -15.186 1.00 98.50 129 LYS A CA 1
ATOM 981 C C . LYS A 1 129 ? 13.302 -4.791 -14.954 1.00 98.50 129 LYS A C 1
ATOM 983 O O . LYS A 1 129 ? 12.873 -4.838 -13.807 1.00 98.50 129 LYS A O 1
ATOM 988 N N . GLY A 1 130 ? 12.509 -4.716 -16.022 1.00 98.56 130 GLY A N 1
ATOM 989 C CA . GLY A 1 130 ? 11.050 -4.665 -15.932 1.00 98.56 130 GLY A CA 1
ATOM 990 C C . GLY A 1 130 ? 10.449 -5.935 -15.331 1.00 98.56 130 GLY A C 1
ATOM 991 O O . GLY A 1 130 ? 9.598 -5.849 -14.449 1.00 98.56 130 GLY A O 1
ATOM 992 N N . TYR A 1 131 ? 10.952 -7.103 -15.740 1.00 98.75 131 TYR A N 1
ATOM 993 C CA . TYR A 1 131 ? 10.517 -8.399 -15.215 1.00 98.75 131 TYR A CA 1
ATOM 994 C C . TYR A 1 131 ? 10.789 -8.537 -13.708 1.00 98.75 131 TYR A C 1
ATOM 996 O O . TYR A 1 131 ? 9.894 -8.878 -12.937 1.00 98.75 131 TYR A O 1
ATOM 1004 N N . LEU A 1 132 ? 12.013 -8.222 -13.268 1.00 98.75 132 LEU A N 1
ATOM 1005 C CA . LEU A 1 132 ? 12.379 -8.298 -11.851 1.00 98.75 132 LEU A CA 1
ATOM 1006 C C . LEU A 1 132 ? 11.664 -7.240 -11.003 1.00 98.75 132 LEU A C 1
ATOM 1008 O O . LEU A 1 132 ? 11.298 -7.533 -9.869 1.00 98.75 132 LEU A O 1
ATOM 1012 N N . ALA A 1 133 ? 11.409 -6.046 -11.545 1.00 98.50 133 ALA A N 1
ATOM 1013 C CA . ALA A 1 133 ? 10.603 -5.037 -10.862 1.00 98.50 133 ALA A CA 1
ATOM 1014 C C . ALA A 1 133 ? 9.161 -5.522 -10.633 1.00 98.50 133 ALA A C 1
ATOM 1016 O O . ALA A 1 133 ? 8.618 -5.319 -9.549 1.00 98.50 133 ALA A O 1
ATOM 1017 N N . ALA A 1 134 ? 8.568 -6.213 -11.615 1.00 98.69 134 ALA A N 1
ATOM 1018 C CA . ALA A 1 134 ? 7.232 -6.783 -11.473 1.00 98.69 134 ALA A CA 1
ATOM 1019 C C . ALA A 1 134 ? 7.178 -7.871 -10.389 1.00 98.69 134 ALA A C 1
ATOM 1021 O O . ALA A 1 134 ? 6.294 -7.835 -9.536 1.00 98.69 134 ALA A O 1
ATOM 1022 N N . LEU A 1 135 ? 8.149 -8.794 -10.374 1.00 98.69 135 LEU A N 1
ATOM 1023 C CA . LEU A 1 135 ? 8.257 -9.826 -9.333 1.00 98.69 135 LEU A CA 1
ATOM 1024 C C . LEU A 1 135 ? 8.523 -9.240 -7.942 1.00 98.69 135 LEU A C 1
ATOM 1026 O O . LEU A 1 135 ? 7.938 -9.705 -6.965 1.00 98.69 135 LEU A O 1
ATOM 1030 N N . SER A 1 136 ? 9.377 -8.218 -7.850 1.00 98.56 136 SER A N 1
ATOM 1031 C CA . SER A 1 136 ? 9.660 -7.526 -6.589 1.00 98.56 136 SER A CA 1
ATOM 1032 C C . SER A 1 136 ? 8.375 -6.937 -6.001 1.00 98.56 136 SER A C 1
ATOM 1034 O O . SER A 1 136 ? 7.952 -7.320 -4.910 1.00 98.56 136 SER A O 1
ATOM 1036 N N . ALA A 1 137 ? 7.670 -6.111 -6.780 1.00 98.25 137 ALA A N 1
ATOM 1037 C CA . ALA A 1 137 ? 6.465 -5.438 -6.311 1.00 98.25 137 ALA A CA 1
ATOM 1038 C C . ALA A 1 137 ? 5.260 -6.369 -6.130 1.00 98.25 137 ALA A C 1
ATOM 1040 O O . ALA A 1 137 ? 4.412 -6.091 -5.288 1.00 98.25 137 ALA A O 1
ATOM 1041 N N . SER A 1 138 ? 5.158 -7.455 -6.898 1.00 98.25 138 SER A N 1
ATOM 1042 C CA . SER A 1 138 ? 3.914 -8.238 -7.014 1.00 98.25 138 SER A CA 1
ATOM 1043 C C . SER A 1 138 ? 4.006 -9.656 -6.455 1.00 98.25 138 SER A C 1
ATOM 1045 O O . SER A 1 138 ? 3.026 -10.396 -6.489 1.00 98.25 138 SER A O 1
ATOM 1047 N N . SER A 1 139 ? 5.177 -10.075 -5.979 1.00 98.56 139 SER A N 1
ATOM 1048 C CA . SER A 1 139 ? 5.370 -11.404 -5.388 1.00 98.56 139 SER A CA 1
ATOM 1049 C C . SER A 1 139 ? 6.237 -11.332 -4.141 1.00 98.56 139 SER A C 1
ATOM 1051 O O . SER A 1 139 ? 5.802 -11.753 -3.071 1.00 98.56 139 SER A O 1
ATOM 1053 N N . TYR A 1 140 ? 7.437 -10.757 -4.246 1.00 98.75 140 TYR A N 1
ATOM 1054 C CA . TYR A 1 140 ? 8.341 -10.675 -3.098 1.00 98.75 140 TYR A CA 1
ATOM 1055 C C . TYR A 1 140 ? 7.816 -9.732 -2.011 1.00 98.75 140 TYR A C 1
ATOM 1057 O O . TYR A 1 140 ? 7.975 -10.019 -0.830 1.00 98.75 140 TYR A O 1
ATOM 1065 N N . SER A 1 141 ? 7.084 -8.683 -2.388 1.00 98.75 141 SER A N 1
ATOM 1066 C CA . SER A 1 141 ? 6.391 -7.807 -1.439 1.00 98.75 141 SER A CA 1
ATOM 1067 C C . SER A 1 141 ? 5.468 -8.562 -0.470 1.00 98.75 141 SER A C 1
ATOM 1069 O O . SER A 1 141 ? 5.387 -8.193 0.697 1.00 98.75 141 SER A O 1
ATOM 1071 N N . TYR A 1 142 ? 4.805 -9.646 -0.901 1.00 98.75 142 TYR A N 1
ATOM 1072 C CA . TYR A 1 142 ? 4.007 -10.487 0.003 1.00 98.75 142 TYR A CA 1
ATOM 1073 C C . TYR A 1 142 ? 4.882 -11.252 0.994 1.00 98.75 142 TYR A C 1
ATOM 1075 O O . TYR A 1 142 ? 4.578 -11.285 2.183 1.00 98.75 142 TYR A O 1
ATOM 1083 N N . VAL A 1 143 ? 5.987 -11.822 0.510 1.00 98.81 143 VAL A N 1
ATOM 1084 C CA . VAL A 1 143 ? 6.962 -12.523 1.354 1.00 98.81 143 VAL A CA 1
ATOM 1085 C C . VAL A 1 143 ? 7.542 -11.574 2.401 1.00 98.81 143 VAL A C 1
ATOM 1087 O O . VAL A 1 143 ? 7.625 -11.938 3.569 1.00 98.81 143 VAL A O 1
ATOM 1090 N N . SER A 1 144 ? 7.900 -10.352 2.001 1.00 98.75 144 SER A N 1
ATOM 1091 C CA . SER A 1 144 ? 8.415 -9.334 2.915 1.00 98.75 144 SER A CA 1
ATOM 1092 C C . SER A 1 144 ? 7.378 -8.920 3.956 1.00 98.75 144 SER A C 1
ATOM 1094 O O . SER A 1 144 ? 7.679 -8.931 5.147 1.00 98.75 144 SER A O 1
ATOM 1096 N N . LEU A 1 145 ? 6.139 -8.634 3.544 1.00 98.75 145 LEU A N 1
ATOM 1097 C CA . LEU A 1 145 ? 5.066 -8.292 4.480 1.00 98.75 145 LEU A CA 1
ATOM 1098 C C . LEU A 1 145 ? 4.835 -9.415 5.502 1.00 98.75 145 LEU A C 1
ATOM 1100 O O . LEU A 1 145 ? 4.826 -9.145 6.694 1.00 98.75 145 LEU A O 1
ATOM 1104 N N . LEU A 1 146 ? 4.752 -10.672 5.060 1.00 98.56 146 LEU A N 1
ATOM 1105 C CA . LEU A 1 146 ? 4.564 -11.822 5.954 1.00 98.56 146 LEU A CA 1
ATOM 1106 C C . LEU A 1 146 ? 5.769 -12.099 6.870 1.00 98.56 146 LEU A C 1
ATOM 1108 O O . LEU A 1 146 ? 5.628 -12.726 7.911 1.00 98.56 146 LEU A O 1
ATOM 1112 N N . LYS A 1 147 ? 6.976 -11.689 6.474 1.00 98.44 147 LYS A N 1
ATOM 1113 C CA . LYS A 1 147 ? 8.179 -11.829 7.304 1.00 98.44 147 LYS A CA 1
ATOM 1114 C C . LYS A 1 147 ? 8.193 -10.827 8.465 1.00 98.44 147 LYS A C 1
ATOM 1116 O O . LYS A 1 147 ? 8.759 -11.142 9.510 1.00 98.44 147 LYS A O 1
ATOM 1121 N N . HIS A 1 148 ? 7.674 -9.618 8.249 1.00 98.44 148 HIS A N 1
ATOM 1122 C CA . HIS A 1 148 ? 7.791 -8.508 9.201 1.00 98.44 148 HIS A CA 1
ATOM 1123 C C . HIS A 1 148 ? 6.572 -8.345 10.117 1.00 98.44 148 HIS A C 1
ATOM 1125 O O . HIS A 1 148 ? 6.745 -7.888 11.247 1.00 98.44 148 HIS A O 1
ATOM 1131 N N . PHE A 1 149 ? 5.377 -8.696 9.635 1.00 96.00 149 PHE A N 1
ATOM 1132 C CA . PHE A 1 149 ? 4.128 -8.702 10.401 1.00 96.00 149 PHE A CA 1
ATOM 1133 C C . PHE A 1 149 ? 3.863 -10.077 11.011 1.00 96.00 149 PHE A C 1
ATOM 1135 O O . PHE A 1 149 ? 3.473 -10.114 12.199 1.00 96.00 149 PHE A O 1
#

pLDDT: mean 97.21, std 2.57, range [80.19, 98.81]

InterPro domains:
  IPR002347 Short-chain dehydrogenase/reductase SDR [PF13561] (91-148)
  IPR014358 Enoyl-[acyl-carrier-protein] reductase (NADH) [PTHR43159] (1-149)
  IPR036291 NAD(P)-binding domain superfamily [SSF51735] (1-149)

Foldseek 3Di:
DDQDLPFPVNVVLLVCVLVVDAAEEEDALLRVVVSVVCVVVCVCVVSQQHPVRDGRDHPYYAHADLLAQDPVSDDPCRCPDPSPVVHPQHHLQSVLVVCCVVPVDDDDDDDGWFDFPCVVDDPVPQDPVRVVVRCSGPPVSVVSNVVRD

Secondary structure (DSSP, 8-state):
--SSSSSHHHHHHHHHHHTT---EEEEEHHHHHHHHHHHHTTTTHHHHB-TTSPBPP--EEEEE-TT-SSGGGS-HHHHT-HHHHT--S-SHHHHHHHHHHHHS--S---------TTTTS-GGG--HHHHHHHHIIIIIHHHHHHHH-

Sequence (149 aa):
GVADDNGYGWAIAKSLAAAGAEILLGTWVPALNISESSLRRGKFDESRVLPDGSLLEITKVYPLDAVFDNLEDVPEDIKSNKRYAGSSKWTVQEVAESVKEDFGSIDILVHSLVNGPEVTKPLLETSRKGYLAALSASSYSYVSLLKHF

Radius of gyration: 16.27 Å; chains: 1; bounding box: 45×28×45 Å

Organism: Pisum sativum (NCBI:txid3888)